Protein AF-A0A975MQU0-F1 (afdb_monomer_lite)

Sequence (123 aa):
MDSRSYVGIDKTDTQEWIVVIWEQGVCRFSSTFPDTASAPAAILDFICRRCDKPKVCVNPGYPGSFNLIAHLSCIPGAEVILLSKAGLSLHLNWLPKSVNLAAANAAQSQRAVLLAGCAERMI

Secondary structure (DSSP, 8-state):
-----EEEEEE-TTSEEEEEEEETTEEEEEEEEESSTTHHHHHHHHHHTT-SS-EEEE---STTHHHHHHHHTTSTT-EEEE--HHHHHHHHHHS-TTS-GGGGGGSS-HHHHHHHHHHHH--

Organism: NCBI:txid1173101

Structure (mmCIF, N/CA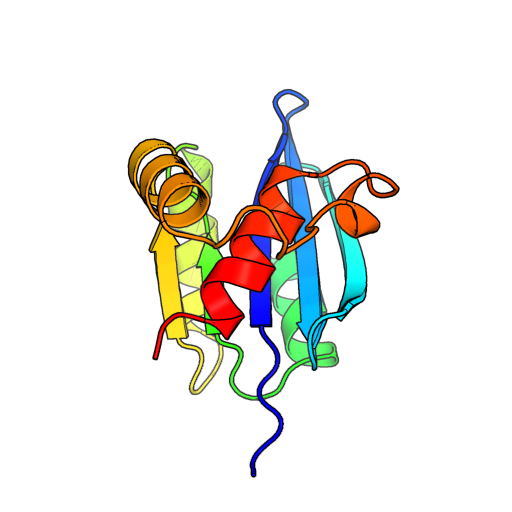/C/O backbone):
data_AF-A0A975MQU0-F1
#
_entry.id   AF-A0A975MQU0-F1
#
loop_
_atom_site.group_PDB
_atom_site.id
_atom_site.type_symbol
_atom_site.label_atom_id
_atom_site.label_alt_id
_atom_site.label_comp_id
_atom_site.label_asym_id
_atom_site.label_entity_id
_atom_site.label_seq_id
_atom_site.pdbx_PDB_ins_code
_atom_site.Cartn_x
_atom_site.Cartn_y
_atom_site.Cartn_z
_atom_site.occupancy
_atom_site.B_iso_or_equiv
_atom_site.auth_seq_id
_atom_site.auth_comp_id
_atom_site.auth_asym_id
_atom_site.auth_atom_id
_atom_site.pdbx_PDB_model_num
ATOM 1 N N . MET A 1 1 ? -16.926 -4.657 16.846 1.00 42.41 1 MET A N 1
ATOM 2 C CA . MET A 1 1 ? -16.258 -3.768 15.875 1.00 42.41 1 MET A CA 1
ATOM 3 C C . MET A 1 1 ? -15.097 -4.561 15.330 1.00 42.41 1 MET A C 1
ATOM 5 O O . MET A 1 1 ? -14.144 -4.763 16.070 1.00 42.41 1 MET A O 1
ATOM 9 N N . ASP A 1 2 ? -15.226 -5.095 14.118 1.00 51.66 2 ASP A N 1
ATOM 10 C CA . ASP A 1 2 ? -14.130 -5.825 13.482 1.00 51.66 2 ASP A CA 1
ATOM 11 C C . ASP A 1 2 ? -12.974 -4.850 13.272 1.00 51.66 2 ASP A C 1
ATOM 13 O O . ASP A 1 2 ? -13.107 -3.844 12.571 1.00 51.66 2 ASP A O 1
ATOM 17 N N . SER A 1 3 ? -11.864 -5.089 13.964 1.00 67.56 3 SER A N 1
ATOM 18 C CA . SER A 1 3 ? -10.653 -4.293 13.823 1.00 67.56 3 SER A CA 1
ATOM 19 C C . SER A 1 3 ? -10.062 -4.564 12.444 1.00 67.56 3 SER A C 1
ATOM 21 O O . SER A 1 3 ? -9.365 -5.556 12.245 1.00 67.56 3 SER A O 1
ATOM 23 N N . ARG A 1 4 ? -10.386 -3.709 11.475 1.00 83.81 4 ARG A N 1
ATOM 24 C CA . ARG A 1 4 ? -9.820 -3.778 10.130 1.00 83.81 4 ARG A CA 1
ATOM 25 C C . ARG A 1 4 ? -8.412 -3.186 10.123 1.00 83.81 4 ARG A C 1
ATOM 27 O O . ARG A 1 4 ? -8.192 -2.132 10.717 1.00 83.81 4 ARG A O 1
ATOM 34 N N . SER A 1 5 ? -7.485 -3.833 9.421 1.00 91.12 5 SER A N 1
ATOM 35 C CA . SER A 1 5 ? -6.155 -3.278 9.162 1.00 91.12 5 SER A CA 1
ATOM 36 C C . SER A 1 5 ? -6.179 -2.387 7.918 1.00 91.12 5 SER A C 1
ATOM 38 O O . SER A 1 5 ? -6.776 -2.732 6.889 1.00 91.12 5 SER A O 1
ATOM 40 N N . TYR A 1 6 ? -5.500 -1.246 8.000 1.00 93.94 6 TYR A N 1
ATOM 41 C CA . TYR A 1 6 ? -5.398 -0.272 6.918 1.00 93.94 6 TYR A CA 1
ATOM 42 C C . TYR A 1 6 ? -3.977 -0.266 6.380 1.00 93.94 6 TYR A C 1
ATOM 44 O O . TYR A 1 6 ? -3.016 -0.235 7.144 1.00 93.94 6 TYR A O 1
ATOM 52 N N . VAL A 1 7 ? -3.823 -0.314 5.063 1.00 95.31 7 VAL A N 1
ATOM 53 C CA . VAL A 1 7 ? -2.510 -0.435 4.432 1.00 95.31 7 VAL A CA 1
ATOM 54 C C . VAL A 1 7 ? -2.281 0.753 3.519 1.00 95.31 7 VAL A C 1
ATOM 56 O O . VAL A 1 7 ? -3.123 1.071 2.686 1.00 95.31 7 VAL A O 1
ATOM 59 N N . GLY A 1 8 ? -1.138 1.406 3.662 1.00 94.44 8 GLY A N 1
ATOM 60 C CA . GLY A 1 8 ? -0.675 2.435 2.742 1.00 94.44 8 GLY A CA 1
ATOM 61 C C . GLY A 1 8 ? 0.524 1.936 1.962 1.00 94.44 8 GLY A C 1
ATOM 62 O O . GLY A 1 8 ? 1.477 1.437 2.562 1.00 94.44 8 GLY A O 1
ATOM 63 N N . ILE A 1 9 ? 0.481 2.068 0.637 1.00 94.25 9 ILE A N 1
ATOM 64 C CA . ILE A 1 9 ? 1.586 1.666 -0.233 1.00 94.25 9 ILE A CA 1
ATOM 65 C C . ILE A 1 9 ? 1.974 2.824 -1.143 1.00 94.25 9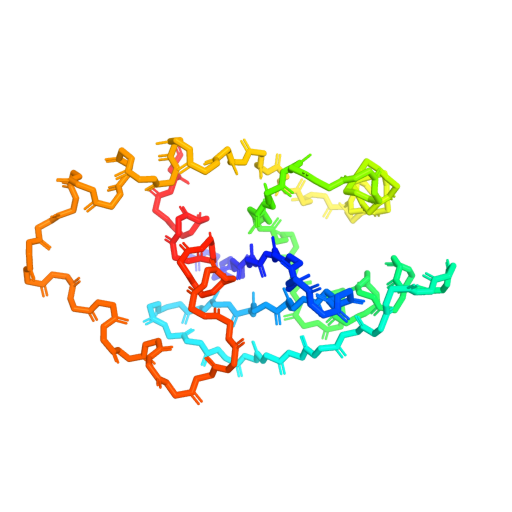 ILE A C 1
ATOM 67 O O . ILE A 1 9 ? 1.167 3.301 -1.942 1.00 94.25 9 ILE A O 1
ATOM 71 N N . ASP A 1 10 ? 3.229 3.248 -1.052 1.00 91.69 10 ASP A N 1
ATOM 72 C CA . ASP A 1 10 ? 3.820 4.208 -1.984 1.00 91.69 10 ASP A CA 1
ATOM 73 C C . ASP A 1 10 ? 5.148 3.679 -2.512 1.00 91.69 10 ASP A C 1
ATOM 75 O O . ASP A 1 10 ? 5.724 2.740 -1.960 1.00 91.69 10 ASP A O 1
ATOM 79 N N . LYS A 1 11 ? 5.640 4.294 -3.582 1.00 88.62 11 LYS A N 1
ATOM 80 C CA . LYS A 1 11 ? 6.968 4.020 -4.116 1.00 88.62 11 LYS A CA 1
ATOM 81 C C . LYS A 1 11 ? 7.851 5.247 -3.937 1.00 88.62 11 LYS A C 1
ATOM 83 O O . LYS A 1 11 ? 7.413 6.368 -4.199 1.00 88.62 11 LYS A O 1
ATOM 88 N N . THR A 1 12 ? 9.082 5.050 -3.488 1.00 81.12 12 THR A N 1
ATOM 89 C CA . THR A 1 12 ? 10.076 6.120 -3.407 1.00 81.12 12 THR A CA 1
ATOM 90 C C . THR A 1 12 ? 10.615 6.473 -4.784 1.00 81.12 12 THR A C 1
ATOM 92 O O . THR A 1 12 ? 10.558 5.689 -5.736 1.00 81.12 12 THR A O 1
ATOM 95 N N . ASP A 1 13 ? 11.235 7.647 -4.868 1.00 75.62 13 ASP A N 1
ATOM 96 C CA . ASP A 1 13 ? 12.000 8.046 -6.048 1.00 75.62 13 ASP A CA 1
ATOM 97 C C . ASP A 1 13 ? 13.281 7.192 -6.217 1.00 75.62 13 ASP A C 1
ATOM 99 O O . ASP A 1 13 ? 13.835 7.123 -7.311 1.00 75.62 13 ASP A O 1
ATOM 103 N N . THR A 1 14 ? 13.706 6.470 -5.167 1.00 68.56 14 THR A N 1
ATOM 104 C CA . THR A 1 14 ? 14.817 5.495 -5.170 1.00 68.56 14 THR A CA 1
ATOM 105 C C . THR A 1 14 ? 14.422 4.092 -5.648 1.00 68.56 14 THR A C 1
ATOM 107 O O . THR A 1 14 ? 15.217 3.167 -5.524 1.00 68.56 14 THR A O 1
ATOM 110 N N . GLN A 1 15 ? 13.227 3.924 -6.231 1.00 78.38 15 GLN A N 1
ATOM 111 C CA . GLN A 1 15 ? 12.700 2.639 -6.720 1.00 78.38 15 GLN A CA 1
ATOM 112 C C . GLN A 1 15 ? 12.486 1.580 -5.623 1.00 78.38 15 GLN A C 1
ATOM 114 O O . GLN A 1 15 ? 12.676 0.389 -5.851 1.00 78.38 15 GLN A O 1
ATOM 119 N N . GLU A 1 16 ? 12.034 1.984 -4.441 1.00 90.44 16 GLU A N 1
ATOM 120 C CA . GLU A 1 16 ? 11.620 1.053 -3.388 1.00 90.44 16 GLU A CA 1
ATOM 121 C C . GLU A 1 16 ? 10.130 1.219 -3.107 1.00 90.44 16 GLU A C 1
ATOM 123 O O . GLU A 1 16 ? 9.609 2.330 -3.005 1.00 90.44 16 GLU A O 1
ATOM 128 N N . TRP A 1 17 ? 9.421 0.107 -2.979 1.00 92.69 17 TRP A N 1
ATOM 129 C CA . TRP A 1 17 ? 8.066 0.086 -2.454 1.00 92.69 17 TRP A CA 1
ATOM 130 C C . TRP A 1 17 ? 8.116 0.198 -0.943 1.00 92.69 17 TRP A C 1
ATOM 132 O O . TRP A 1 17 ? 8.890 -0.501 -0.295 1.00 92.69 17 TRP A O 1
ATOM 142 N N . ILE A 1 18 ? 7.260 1.033 -0.372 1.00 93.00 18 ILE A N 1
ATOM 143 C CA . ILE A 1 18 ? 7.121 1.149 1.072 1.00 93.00 18 ILE A CA 1
ATOM 144 C C . ILE A 1 18 ? 5.692 0.831 1.456 1.00 93.00 18 ILE A C 1
ATOM 146 O O . ILE A 1 18 ? 4.748 1.430 0.939 1.00 93.00 18 ILE A O 1
ATOM 150 N N . VAL A 1 19 ? 5.557 -0.120 2.373 1.00 94.56 19 VAL A N 1
ATOM 151 C CA . VAL A 1 19 ? 4.281 -0.638 2.853 1.00 94.56 19 VAL A CA 1
ATOM 152 C C . VAL A 1 19 ? 4.163 -0.313 4.330 1.00 94.56 19 VAL A C 1
ATOM 154 O O . VAL A 1 19 ? 5.026 -0.692 5.123 1.00 94.56 19 VAL A O 1
ATOM 157 N N . VAL A 1 20 ? 3.084 0.371 4.694 1.00 93.75 20 VAL A N 1
ATOM 158 C CA . VAL A 1 20 ? 2.745 0.721 6.074 1.00 93.75 20 VAL A CA 1
ATOM 159 C C . VAL A 1 20 ? 1.440 0.037 6.444 1.00 93.75 20 VAL A C 1
ATOM 161 O O . VAL A 1 20 ? 0.453 0.178 5.727 1.00 93.75 20 VAL A O 1
ATOM 164 N N . ILE A 1 21 ? 1.431 -0.671 7.571 1.00 93.38 21 ILE A N 1
ATOM 165 C CA . ILE A 1 21 ? 0.223 -1.221 8.189 1.00 93.38 21 ILE A CA 1
ATOM 166 C C . ILE A 1 21 ? -0.148 -0.331 9.367 1.00 93.38 21 ILE A C 1
ATOM 168 O O . ILE A 1 21 ? 0.658 -0.077 10.267 1.00 93.38 21 ILE A O 1
ATOM 172 N N . TRP A 1 22 ? -1.385 0.133 9.340 1.00 90.50 22 TRP A N 1
ATOM 173 C CA . TRP A 1 22 ? -1.959 1.104 10.245 1.00 90.50 22 TRP A CA 1
ATOM 174 C C . TRP A 1 22 ? -3.191 0.521 10.917 1.00 90.50 22 TRP A C 1
ATOM 176 O O . TRP A 1 22 ? -4.071 -0.035 10.258 1.00 90.50 22 TRP A O 1
ATOM 186 N N . GLU A 1 23 ? -3.249 0.649 12.237 1.00 87.62 23 GLU A N 1
ATOM 187 C CA . GLU A 1 23 ? -4.353 0.136 13.040 1.00 87.62 23 GLU A CA 1
ATOM 188 C C . GLU A 1 23 ? -4.604 1.080 14.207 1.00 87.62 23 GLU A C 1
ATOM 190 O O . GLU A 1 23 ? -3.679 1.396 14.957 1.00 87.62 23 GLU A O 1
ATOM 195 N N . GLN A 1 24 ? -5.862 1.485 14.393 1.00 83.75 24 GLN A N 1
ATOM 196 C CA . GLN A 1 24 ? -6.297 2.303 15.530 1.00 83.75 24 GLN A CA 1
ATOM 197 C C . GLN A 1 24 ? -5.510 3.620 15.648 1.00 83.75 24 GLN A C 1
ATOM 199 O O . GLN A 1 24 ? -5.049 3.987 16.730 1.00 83.75 24 GLN A O 1
ATOM 204 N N . GLY A 1 25 ? -5.327 4.326 14.531 1.00 81.19 25 GLY A N 1
ATOM 205 C CA . GLY A 1 25 ? -4.639 5.617 14.532 1.00 81.19 25 GLY A CA 1
ATOM 206 C C . GLY A 1 25 ? -3.120 5.561 14.733 1.00 81.19 25 GLY A C 1
ATOM 207 O O . GLY A 1 25 ? -2.517 6.615 14.945 1.00 81.19 25 GLY A O 1
ATOM 208 N N . VAL A 1 26 ? -2.486 4.382 14.669 1.00 84.00 26 VAL A N 1
ATOM 209 C CA . VAL A 1 26 ? -1.025 4.245 14.783 1.00 84.00 26 VAL A CA 1
ATOM 210 C C . VAL A 1 26 ? -0.427 3.314 13.727 1.00 84.00 26 VAL A C 1
ATOM 212 O O . VAL A 1 26 ? -1.026 2.320 13.316 1.00 84.00 26 VAL A O 1
ATOM 215 N N . CYS A 1 27 ? 0.809 3.615 13.322 1.00 87.62 27 CYS A N 1
ATOM 216 C CA . CYS A 1 27 ? 1.624 2.728 12.496 1.00 87.62 27 CYS A CA 1
ATOM 217 C C . CYS A 1 27 ? 2.043 1.506 13.326 1.00 87.62 27 CYS A C 1
ATOM 219 O O . CYS A 1 27 ? 2.746 1.652 14.329 1.00 87.62 27 CYS A O 1
ATOM 221 N N . ARG A 1 28 ? 1.612 0.308 12.918 1.00 89.56 28 ARG A N 1
ATOM 222 C CA . ARG A 1 28 ? 1.968 -0.962 13.573 1.00 89.56 28 ARG A CA 1
ATOM 223 C C . ARG A 1 28 ? 3.190 -1.606 12.944 1.00 89.56 28 ARG A C 1
ATOM 225 O O . ARG A 1 28 ? 4.063 -2.088 13.659 1.00 89.56 28 ARG A O 1
ATOM 232 N N . PHE A 1 29 ? 3.258 -1.598 11.616 1.00 90.62 29 PHE A N 1
ATOM 233 C CA . PHE A 1 29 ? 4.373 -2.167 10.868 1.00 90.62 29 PHE A CA 1
ATOM 234 C C . PHE A 1 29 ? 4.725 -1.289 9.673 1.00 90.62 29 PHE A C 1
ATOM 236 O O . PHE A 1 29 ? 3.853 -0.688 9.051 1.00 90.62 29 PHE A O 1
ATOM 243 N N . SER A 1 30 ? 6.007 -1.273 9.319 1.00 91.44 30 SER A N 1
ATOM 244 C CA . SER A 1 30 ? 6.510 -0.642 8.103 1.00 91.44 30 SER A CA 1
ATOM 245 C C . SER A 1 30 ? 7.624 -1.501 7.522 1.00 91.44 30 SER A C 1
ATOM 247 O O . SER A 1 30 ? 8.458 -2.013 8.269 1.00 91.44 30 SER A O 1
ATOM 249 N N . SER A 1 31 ? 7.645 -1.664 6.203 1.00 93.12 31 SER A N 1
ATOM 250 C CA . SER A 1 31 ? 8.716 -2.378 5.508 1.00 93.12 31 SER A CA 1
ATOM 251 C C . SER A 1 31 ? 8.953 -1.796 4.119 1.00 93.12 31 SER A C 1
ATOM 253 O O . SER A 1 31 ? 8.040 -1.225 3.515 1.00 93.12 31 SER A O 1
ATOM 255 N N . THR A 1 32 ? 10.187 -1.924 3.638 1.00 93.44 32 THR A N 1
ATOM 256 C CA . THR A 1 32 ? 10.602 -1.518 2.298 1.00 93.44 32 THR A CA 1
ATOM 257 C C . THR A 1 32 ? 10.899 -2.752 1.452 1.00 93.44 32 THR A C 1
ATOM 259 O O . THR A 1 32 ? 11.411 -3.757 1.946 1.00 93.44 32 THR A O 1
ATOM 262 N N . PHE A 1 33 ? 10.557 -2.687 0.168 1.00 93.19 33 PHE A N 1
ATOM 263 C CA . PHE A 1 33 ? 10.779 -3.756 -0.797 1.00 93.19 33 PHE A CA 1
ATOM 264 C C . PHE A 1 33 ? 11.432 -3.155 -2.044 1.00 93.19 33 PHE A C 1
ATOM 266 O O . PHE A 1 33 ? 10.865 -2.227 -2.625 1.00 93.19 33 PHE A O 1
ATOM 273 N N . PRO A 1 34 ? 12.594 -3.656 -2.489 1.00 92.31 34 PRO A N 1
ATOM 274 C CA . PRO A 1 34 ? 13.220 -3.166 -3.714 1.00 92.31 34 PRO A CA 1
ATOM 275 C C . PRO A 1 34 ? 12.308 -3.435 -4.919 1.00 92.31 34 PRO A C 1
ATOM 277 O O . PRO A 1 34 ? 11.615 -4.452 -4.943 1.00 92.31 34 PRO A O 1
ATOM 280 N N . ASP A 1 35 ? 12.293 -2.553 -5.921 1.00 90.69 35 ASP A N 1
ATOM 281 C CA . ASP A 1 35 ? 11.480 -2.716 -7.137 1.00 90.69 35 ASP A CA 1
ATOM 282 C C . ASP A 1 35 ? 12.041 -3.797 -8.069 1.00 90.69 35 ASP A C 1
ATOM 284 O O . ASP A 1 35 ? 12.668 -3.534 -9.093 1.00 90.69 35 ASP A O 1
ATOM 288 N N . THR A 1 36 ? 11.813 -5.050 -7.693 1.00 91.31 36 THR A N 1
ATOM 289 C CA . THR A 1 36 ? 12.174 -6.234 -8.471 1.00 91.31 36 THR A CA 1
ATOM 290 C C . THR A 1 36 ? 10.922 -6.977 -8.929 1.00 91.31 36 THR A C 1
ATOM 292 O O . THR A 1 36 ? 9.816 -6.755 -8.432 1.00 91.31 36 THR A O 1
ATOM 295 N N . ALA A 1 37 ? 11.086 -7.929 -9.851 1.00 88.69 37 ALA A N 1
ATOM 296 C CA . ALA A 1 37 ? 9.982 -8.769 -10.320 1.00 88.69 37 ALA A CA 1
ATOM 297 C C . ALA A 1 37 ? 9.289 -9.558 -9.187 1.00 88.69 37 ALA A C 1
ATOM 299 O O . ALA A 1 37 ? 8.111 -9.885 -9.301 1.00 88.69 37 ALA A O 1
ATOM 300 N N . SER A 1 38 ? 9.994 -9.839 -8.084 1.00 92.25 38 SER A N 1
ATOM 301 C CA . SER A 1 38 ? 9.453 -10.547 -6.918 1.00 92.25 38 SER A CA 1
ATOM 302 C C . SER A 1 38 ? 8.785 -9.632 -5.887 1.00 92.25 38 SER A C 1
ATOM 304 O O . SER A 1 38 ? 8.167 -10.134 -4.947 1.00 92.25 38 SER A O 1
ATOM 306 N N . ALA A 1 39 ? 8.904 -8.306 -6.025 1.00 93.38 39 ALA A N 1
ATOM 307 C CA . ALA A 1 39 ? 8.395 -7.357 -5.038 1.00 93.38 39 ALA A CA 1
ATOM 308 C C . ALA A 1 39 ? 6.879 -7.480 -4.795 1.00 93.38 39 ALA A C 1
ATOM 310 O O . ALA A 1 39 ? 6.490 -7.536 -3.628 1.00 93.38 39 ALA A O 1
ATOM 311 N N . PRO A 1 40 ? 6.013 -7.615 -5.824 1.00 94.25 40 PRO A N 1
ATOM 312 C CA . PRO A 1 40 ? 4.573 -7.754 -5.602 1.00 94.25 40 PRO A CA 1
ATOM 313 C C . PRO A 1 40 ? 4.203 -8.958 -4.730 1.00 94.25 40 PRO A C 1
ATOM 315 O O . PRO A 1 40 ? 3.380 -8.832 -3.827 1.00 94.25 40 PRO A O 1
ATOM 318 N N . ALA A 1 41 ? 4.848 -10.108 -4.950 1.00 94.56 41 ALA A N 1
ATOM 319 C CA . ALA A 1 41 ? 4.610 -11.315 -4.163 1.00 94.56 41 ALA A CA 1
ATOM 320 C C . ALA A 1 41 ? 5.094 -11.164 -2.709 1.00 94.56 41 ALA A C 1
ATOM 322 O O . ALA A 1 41 ? 4.400 -11.582 -1.784 1.00 94.56 41 ALA A O 1
ATOM 323 N N . ALA A 1 42 ? 6.249 -10.526 -2.493 1.00 96.12 42 ALA A N 1
ATOM 324 C CA . ALA A 1 42 ? 6.771 -10.266 -1.151 1.00 96.12 42 ALA A CA 1
ATOM 325 C C . ALA A 1 42 ? 5.893 -9.275 -0.364 1.00 96.12 42 ALA A C 1
ATOM 327 O O . ALA A 1 42 ? 5.639 -9.479 0.823 1.00 96.12 42 ALA A O 1
ATOM 328 N N . ILE A 1 43 ? 5.387 -8.232 -1.030 1.00 96.25 43 ILE A N 1
ATOM 329 C CA . ILE A 1 43 ? 4.442 -7.271 -0.444 1.00 96.25 43 ILE A CA 1
ATOM 330 C C . ILE A 1 43 ? 3.134 -7.973 -0.066 1.00 96.25 43 ILE A C 1
ATOM 332 O O . ILE A 1 43 ? 2.628 -7.778 1.040 1.00 96.25 43 ILE A O 1
ATOM 336 N N . LEU A 1 44 ? 2.605 -8.811 -0.961 1.00 95.50 44 LEU A N 1
ATOM 337 C CA . LEU A 1 44 ? 1.395 -9.592 -0.721 1.00 95.50 44 LEU A CA 1
ATOM 338 C C . LEU A 1 44 ? 1.545 -10.491 0.516 1.00 95.50 44 LEU A C 1
ATOM 340 O O . LEU A 1 44 ? 0.709 -10.441 1.415 1.00 95.50 44 LEU A O 1
ATOM 344 N N . ASP A 1 45 ? 2.632 -11.261 0.598 1.00 95.75 45 ASP A N 1
ATOM 345 C CA . ASP A 1 45 ? 2.934 -12.123 1.747 1.00 95.75 45 ASP A CA 1
ATOM 346 C C . ASP A 1 45 ? 3.097 -11.316 3.049 1.00 95.75 45 ASP A C 1
ATOM 348 O O . ASP A 1 45 ? 2.564 -11.694 4.095 1.00 95.75 45 ASP A O 1
ATOM 352 N N . PHE A 1 46 ? 3.756 -10.155 2.990 1.00 95.81 46 PHE A N 1
ATOM 353 C CA . PHE A 1 46 ? 3.892 -9.263 4.142 1.00 95.81 46 PHE A CA 1
ATOM 354 C C . PHE A 1 46 ? 2.539 -8.796 4.699 1.00 95.81 46 PHE A C 1
ATOM 356 O O . PHE A 1 46 ? 2.372 -8.799 5.925 1.00 95.81 46 PHE A O 1
ATOM 363 N N . ILE A 1 47 ? 1.601 -8.428 3.816 1.00 95.56 47 ILE A N 1
ATOM 364 C CA . ILE A 1 47 ? 0.243 -7.986 4.170 1.00 95.56 47 ILE A CA 1
ATOM 365 C C . ILE A 1 47 ? -0.583 -9.166 4.695 1.00 95.56 47 ILE A C 1
ATOM 367 O O . ILE A 1 47 ? -1.124 -9.083 5.795 1.00 95.56 47 ILE A O 1
ATOM 371 N N . CYS A 1 48 ? -0.638 -10.285 3.967 1.00 94.31 48 CYS A N 1
ATOM 372 C CA . CYS A 1 48 ? -1.460 -11.447 4.332 1.00 94.31 48 CYS A CA 1
ATOM 373 C C . CYS A 1 48 ? -1.066 -12.076 5.675 1.00 94.31 48 CYS A C 1
ATOM 375 O O . CYS A 1 48 ? -1.912 -12.630 6.368 1.00 94.31 48 CYS A O 1
ATOM 377 N N . ARG A 1 49 ? 0.207 -11.981 6.082 1.00 94.75 49 ARG A N 1
ATOM 378 C CA . ARG A 1 49 ? 0.655 -12.469 7.400 1.00 94.75 49 ARG A CA 1
ATOM 379 C C . ARG A 1 49 ? 0.197 -11.604 8.575 1.00 94.75 49 ARG A C 1
ATOM 381 O O . ARG A 1 49 ? 0.357 -12.024 9.718 1.00 94.75 49 ARG A O 1
ATOM 388 N N . ARG A 1 50 ? -0.268 -10.381 8.320 1.00 93.12 50 ARG A N 1
ATOM 389 C CA . ARG A 1 50 ? -0.514 -9.362 9.355 1.00 93.12 50 ARG A CA 1
ATOM 390 C C . ARG A 1 50 ? -1.922 -8.793 9.334 1.00 93.12 50 ARG A C 1
ATOM 392 O O . ARG A 1 50 ? -2.324 -8.193 10.320 1.00 93.12 50 ARG A O 1
ATOM 399 N N . CYS A 1 51 ? -2.643 -8.955 8.235 1.00 91.62 51 CYS A N 1
ATOM 400 C CA . CYS A 1 51 ? -3.944 -8.348 8.034 1.00 91.62 51 CYS A CA 1
ATOM 401 C C . CYS A 1 51 ? -4.961 -9.401 7.601 1.00 91.62 51 CYS A C 1
ATOM 403 O O . CYS A 1 51 ? -4.666 -10.226 6.737 1.00 91.62 51 CYS A O 1
ATOM 405 N N . ASP A 1 52 ? -6.179 -9.292 8.126 1.00 88.88 52 ASP A N 1
ATOM 406 C CA . ASP A 1 52 ? -7.361 -9.945 7.567 1.00 88.88 52 ASP A CA 1
ATOM 407 C C . ASP A 1 52 ? -8.227 -8.887 6.862 1.00 88.88 52 ASP A C 1
ATOM 409 O O . ASP A 1 52 ? -8.482 -7.814 7.418 1.00 88.88 52 ASP A O 1
ATOM 413 N N . LYS A 1 53 ? -8.634 -9.160 5.615 1.00 90.75 53 LYS A N 1
ATOM 414 C CA . LYS A 1 53 ? -9.465 -8.273 4.765 1.00 90.75 53 LYS A CA 1
ATOM 415 C C . LYS A 1 53 ? -9.020 -6.791 4.762 1.00 90.75 53 LYS A C 1
ATOM 417 O O . LYS A 1 53 ? -9.816 -5.891 5.073 1.00 90.75 53 LYS A O 1
ATOM 422 N N . PRO A 1 54 ? -7.751 -6.497 4.419 1.00 94.38 54 PRO A N 1
ATOM 423 C CA . PRO A 1 54 ? -7.202 -5.151 4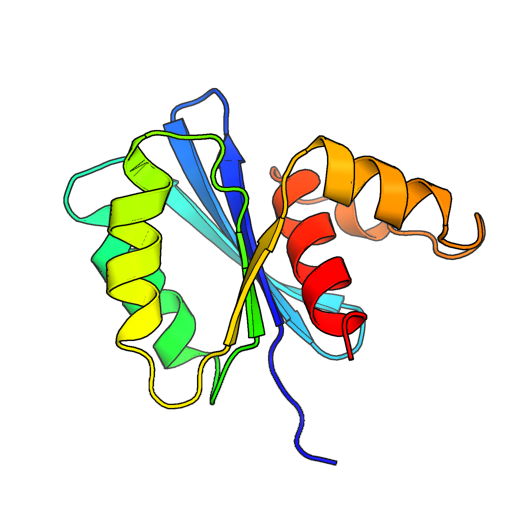.529 1.00 94.38 54 PRO A CA 1
ATOM 424 C C . PRO A 1 54 ? -7.908 -4.157 3.603 1.00 94.38 54 PRO A C 1
ATOM 426 O O . PRO A 1 54 ? -8.310 -4.494 2.488 1.00 94.38 54 PRO A O 1
ATOM 429 N N . LYS A 1 55 ? -7.997 -2.899 4.038 1.00 95.12 55 LYS A N 1
ATOM 430 C CA . LYS A 1 55 ? -8.274 -1.772 3.138 1.00 95.12 55 LYS A CA 1
ATOM 431 C C . LYS A 1 55 ? -6.942 -1.136 2.753 1.00 95.12 55 LYS A C 1
ATOM 433 O O . LYS A 1 55 ? -6.247 -0.579 3.599 1.00 95.12 55 LYS A O 1
ATOM 438 N N . VAL A 1 56 ? -6.571 -1.264 1.489 1.00 95.69 56 VAL A N 1
ATOM 439 C CA . VAL A 1 56 ? -5.277 -0.866 0.938 1.00 95.69 56 VAL A CA 1
ATOM 440 C C . VAL A 1 56 ? -5.448 0.406 0.123 1.00 95.69 56 VAL A C 1
ATOM 442 O O . VAL A 1 56 ? -6.232 0.436 -0.816 1.00 95.69 56 VAL A O 1
ATOM 445 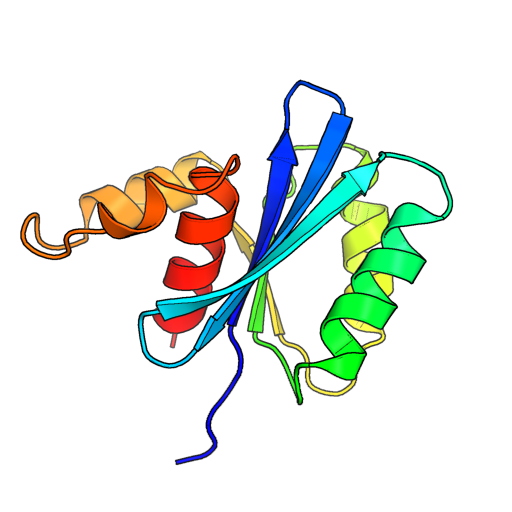N N . CYS A 1 57 ? -4.694 1.451 0.439 1.00 94.38 57 CYS A N 1
ATOM 446 C CA . CYS A 1 57 ? -4.616 2.670 -0.350 1.00 94.38 57 CYS A CA 1
ATOM 447 C C . CYS A 1 57 ? -3.244 2.752 -1.022 1.00 94.38 57 CYS A C 1
ATOM 449 O O . CYS A 1 57 ? -2.204 2.711 -0.358 1.00 94.38 57 CYS A O 1
ATOM 451 N N . VAL A 1 58 ? -3.245 2.844 -2.349 1.00 93.38 58 VAL A N 1
ATOM 452 C CA . VAL A 1 58 ? -2.034 2.848 -3.174 1.00 93.38 58 VAL A CA 1
ATOM 453 C C . VAL A 1 58 ? -2.048 4.024 -4.136 1.00 93.38 58 VAL A C 1
ATOM 455 O O . VAL A 1 58 ? -3.085 4.392 -4.692 1.00 93.38 58 VAL A O 1
ATOM 458 N N . ASN A 1 59 ? -0.874 4.604 -4.362 1.00 87.25 59 ASN A N 1
ATOM 459 C CA . ASN A 1 59 ? -0.682 5.607 -5.397 1.00 87.25 59 ASN A CA 1
ATOM 460 C C . ASN A 1 59 ? -0.391 4.929 -6.755 1.00 87.25 59 ASN A C 1
ATOM 462 O O . ASN A 1 59 ? 0.659 4.294 -6.915 1.00 87.25 59 ASN A O 1
ATOM 466 N N . PRO A 1 60 ? -1.269 5.064 -7.769 1.00 87.31 60 PRO A N 1
ATOM 467 C CA . PRO A 1 60 ? -1.080 4.427 -9.073 1.00 87.31 60 PRO A CA 1
ATOM 468 C C . PRO A 1 60 ? -0.075 5.165 -9.979 1.00 87.31 60 PRO A C 1
ATOM 470 O O . PRO A 1 60 ? 0.027 4.855 -11.160 1.00 87.31 60 PRO A O 1
ATOM 473 N N . GLY A 1 61 ? 0.661 6.155 -9.465 1.00 83.44 61 GLY A N 1
ATOM 474 C CA . GLY A 1 61 ? 1.538 7.024 -10.258 1.00 83.44 61 GLY A CA 1
ATOM 475 C C . GLY A 1 61 ? 2.808 6.380 -10.830 1.00 83.44 61 GLY A C 1
ATOM 476 O O . GLY A 1 61 ? 3.583 7.088 -11.467 1.00 83.44 61 GLY A O 1
ATOM 477 N N . TYR A 1 62 ? 3.043 5.084 -10.610 1.00 84.19 62 TYR A N 1
ATOM 478 C CA . TYR A 1 62 ? 4.242 4.378 -11.065 1.00 84.19 62 TYR A CA 1
ATOM 479 C C . TYR A 1 62 ? 3.864 3.224 -12.008 1.00 84.19 62 TYR A C 1
ATOM 481 O O . TYR A 1 62 ? 2.891 2.523 -11.732 1.00 84.19 62 TYR A O 1
ATOM 489 N N . PRO A 1 63 ? 4.637 2.947 -13.080 1.00 82.12 63 PRO A N 1
ATOM 490 C CA . PRO A 1 63 ? 4.318 1.866 -14.021 1.00 82.12 63 PRO A CA 1
ATOM 491 C C . PRO A 1 63 ? 4.111 0.496 -13.352 1.00 82.12 63 PRO A C 1
ATOM 493 O O . PRO A 1 63 ? 3.204 -0.248 -13.716 1.00 82.12 63 PRO A O 1
ATOM 496 N N . GLY A 1 64 ? 4.903 0.186 -12.319 1.00 84.81 64 GLY A N 1
ATOM 497 C CA . GLY A 1 64 ? 4.789 -1.062 -11.555 1.00 84.81 64 GLY A CA 1
ATOM 498 C C . GLY A 1 64 ? 3.546 -1.165 -10.659 1.00 84.81 64 GLY A C 1
ATOM 499 O O . GLY A 1 64 ? 3.233 -2.262 -10.196 1.00 84.81 64 GLY A O 1
ATOM 500 N N . SER A 1 65 ? 2.809 -0.070 -10.432 1.00 88.44 65 SER A N 1
ATOM 501 C CA . SER A 1 65 ? 1.647 -0.059 -9.533 1.00 88.44 65 SER A CA 1
ATOM 502 C C . SER A 1 65 ? 0.536 -0.989 -10.014 1.00 88.44 65 SER A C 1
ATOM 504 O O . SER A 1 65 ? -0.081 -1.655 -9.193 1.00 88.44 65 SER A O 1
ATOM 506 N N . PHE A 1 66 ? 0.303 -1.105 -11.325 1.00 87.69 66 PHE A N 1
ATOM 507 C CA . PHE A 1 66 ? -0.743 -1.992 -11.854 1.00 87.69 66 PHE A CA 1
ATOM 508 C C . PHE A 1 66 ? -0.444 -3.474 -11.623 1.00 87.69 66 PHE A C 1
ATOM 510 O O . PHE A 1 66 ? -1.350 -4.231 -11.280 1.00 87.69 66 PHE A O 1
ATOM 517 N N . ASN A 1 67 ? 0.824 -3.879 -11.738 1.00 90.69 67 ASN A N 1
ATOM 518 C CA . ASN A 1 67 ? 1.227 -5.246 -11.417 1.00 90.69 67 ASN A CA 1
ATOM 519 C C . ASN A 1 67 ? 1.003 -5.542 -9.925 1.00 90.69 67 ASN A C 1
ATOM 521 O O . ASN A 1 67 ? 0.455 -6.583 -9.564 1.00 90.69 67 ASN A O 1
ATOM 525 N N . LEU A 1 68 ? 1.351 -4.594 -9.051 1.00 93.06 68 LEU A N 1
ATOM 526 C CA . LEU A 1 68 ? 1.079 -4.718 -7.622 1.00 93.06 68 LEU A CA 1
ATOM 527 C C . LEU A 1 68 ? -0.429 -4.799 -7.324 1.00 93.06 68 LEU A C 1
ATOM 529 O O . LEU A 1 68 ? -0.849 -5.659 -6.557 1.00 93.06 68 LEU A O 1
ATOM 533 N N . ILE A 1 69 ? -1.250 -3.954 -7.953 1.00 92.50 69 ILE A N 1
ATOM 534 C CA . ILE A 1 69 ? -2.713 -3.959 -7.787 1.00 92.50 69 ILE A CA 1
ATOM 535 C C . ILE A 1 69 ? -3.310 -5.319 -8.170 1.00 92.50 69 ILE A C 1
ATOM 537 O O . ILE A 1 69 ? -4.155 -5.834 -7.438 1.00 92.50 69 ILE A O 1
ATOM 541 N N . ALA A 1 70 ? -2.838 -5.935 -9.259 1.00 91.69 70 ALA A N 1
ATOM 542 C CA . ALA A 1 70 ? -3.273 -7.275 -9.650 1.00 91.69 70 ALA A CA 1
ATOM 543 C C . ALA A 1 70 ? -3.003 -8.309 -8.542 1.00 91.69 70 ALA A C 1
ATOM 545 O O . ALA A 1 70 ? -3.880 -9.104 -8.221 1.00 91.69 70 ALA A O 1
ATOM 546 N N . HIS A 1 71 ? -1.844 -8.246 -7.885 1.00 94.19 71 HIS A N 1
ATOM 547 C CA . HIS A 1 71 ? -1.523 -9.139 -6.766 1.00 94.19 71 HIS A CA 1
ATOM 548 C C . HIS A 1 71 ? -2.376 -8.856 -5.525 1.00 94.19 71 HIS A C 1
ATOM 550 O O . HIS A 1 71 ? -2.844 -9.787 -4.875 1.00 94.19 71 HIS A O 1
ATOM 556 N N . LEU A 1 72 ? -2.619 -7.582 -5.204 1.00 94.44 72 LEU A N 1
ATOM 557 C CA . LEU A 1 72 ? -3.467 -7.196 -4.070 1.00 94.44 72 LEU A CA 1
ATOM 558 C C . LEU A 1 72 ? -4.916 -7.668 -4.249 1.00 94.44 72 LEU A C 1
ATOM 560 O O . LEU A 1 72 ? -5.565 -8.018 -3.267 1.00 94.44 72 LEU A O 1
ATOM 564 N N . SER A 1 73 ? -5.405 -7.734 -5.492 1.00 89.31 73 SER A N 1
ATOM 565 C CA . SER A 1 73 ? -6.744 -8.253 -5.799 1.00 89.31 73 SER A CA 1
ATOM 566 C C . SER A 1 73 ? -6.920 -9.744 -5.475 1.00 89.31 73 SER A C 1
ATOM 568 O O . SER A 1 73 ? -8.047 -10.212 -5.336 1.00 89.31 73 SER A O 1
ATOM 570 N N . CYS A 1 74 ? -5.817 -10.481 -5.290 1.00 91.69 74 CYS A N 1
ATOM 571 C CA . CYS A 1 74 ? -5.838 -11.879 -4.864 1.00 91.69 74 CYS A CA 1
ATOM 572 C C . CYS A 1 74 ? -6.090 -12.051 -3.357 1.00 91.69 74 CYS A C 1
ATOM 574 O O . CYS A 1 74 ? -6.297 -13.182 -2.921 1.00 91.69 74 CYS A O 1
ATOM 576 N N . ILE A 1 75 ? -6.054 -10.980 -2.552 1.00 92.94 75 ILE A N 1
ATOM 577 C CA . ILE A 1 75 ? -6.353 -11.051 -1.116 1.00 92.94 75 ILE A CA 1
ATOM 578 C C . ILE A 1 75 ? -7.878 -11.127 -0.931 1.00 92.94 75 ILE A C 1
ATOM 580 O O . ILE A 1 75 ? -8.578 -10.161 -1.255 1.00 92.94 75 ILE A O 1
ATOM 584 N N . PRO A 1 76 ? -8.428 -12.222 -0.375 1.00 90.44 76 PRO A N 1
ATOM 585 C CA . PRO A 1 76 ? -9.868 -12.344 -0.182 1.00 90.44 76 PRO A CA 1
ATOM 586 C C . PRO A 1 76 ? -10.424 -11.231 0.715 1.00 90.44 76 PRO A C 1
ATOM 588 O O . PRO A 1 76 ? -9.967 -11.029 1.838 1.00 90.44 76 PRO A O 1
ATOM 591 N N . GLY A 1 77 ? -11.431 -10.508 0.217 1.00 89.75 77 GLY A N 1
ATOM 592 C CA . GLY A 1 77 ? -12.100 -9.429 0.954 1.00 89.75 77 GLY A CA 1
ATOM 593 C C . GLY A 1 77 ? -11.258 -8.166 1.166 1.00 89.75 77 GLY A C 1
ATOM 594 O O . GLY A 1 77 ? -11.661 -7.300 1.946 1.00 89.75 77 GLY A O 1
ATOM 595 N N . ALA A 1 78 ? -10.111 -8.038 0.494 1.00 92.88 78 ALA A N 1
ATOM 596 C CA . ALA A 1 78 ? -9.393 -6.775 0.470 1.00 92.88 78 ALA A CA 1
ATOM 597 C C . ALA A 1 78 ? -10.141 -5.720 -0.354 1.00 92.88 78 ALA A C 1
ATOM 599 O O . ALA A 1 78 ? -10.723 -6.007 -1.399 1.00 92.88 78 ALA A O 1
ATOM 600 N N . GLU A 1 79 ? -10.074 -4.476 0.108 1.00 94.44 79 GLU A N 1
ATOM 601 C CA . GLU A 1 79 ? -10.504 -3.305 -0.654 1.00 94.44 79 GLU A CA 1
ATOM 602 C C . GLU A 1 79 ? -9.266 -2.553 -1.121 1.00 94.44 79 GLU A C 1
ATOM 604 O O . GLU A 1 79 ? -8.411 -2.223 -0.304 1.00 94.44 79 GLU A O 1
ATOM 609 N N . VAL A 1 80 ? -9.164 -2.267 -2.419 1.00 94.06 80 VAL A N 1
ATOM 610 C CA . VAL A 1 80 ? -8.033 -1.524 -2.984 1.00 94.06 80 VAL A CA 1
ATOM 611 C C . VAL A 1 80 ? -8.518 -0.169 -3.485 1.00 94.06 80 VAL A C 1
ATOM 613 O O . VAL A 1 80 ? -9.352 -0.082 -4.383 1.00 94.06 80 VAL A O 1
ATOM 616 N N . ILE A 1 81 ? -7.970 0.892 -2.904 1.00 92.88 81 ILE A N 1
ATOM 617 C CA . ILE A 1 81 ? -8.271 2.287 -3.203 1.00 92.88 81 ILE A CA 1
ATOM 618 C C . ILE A 1 81 ? -7.080 2.882 -3.949 1.00 92.88 81 ILE A C 1
ATOM 620 O O . ILE A 1 81 ? -5.950 2.885 -3.457 1.00 92.88 81 ILE A O 1
ATOM 624 N N . LEU A 1 82 ? -7.341 3.413 -5.140 1.00 92.62 82 LEU A N 1
ATOM 625 C CA . LEU A 1 82 ? -6.341 4.121 -5.931 1.00 92.62 82 LEU A CA 1
ATOM 626 C C . LEU A 1 82 ? -6.426 5.609 -5.610 1.00 92.62 82 LEU A C 1
ATOM 628 O O . LEU A 1 82 ? -7.389 6.274 -5.993 1.00 92.62 82 LEU A O 1
ATOM 632 N N . LEU A 1 83 ? -5.420 6.139 -4.917 1.00 90.31 83 LEU A N 1
ATOM 633 C CA . LEU A 1 83 ? -5.392 7.546 -4.533 1.00 90.31 83 LEU A CA 1
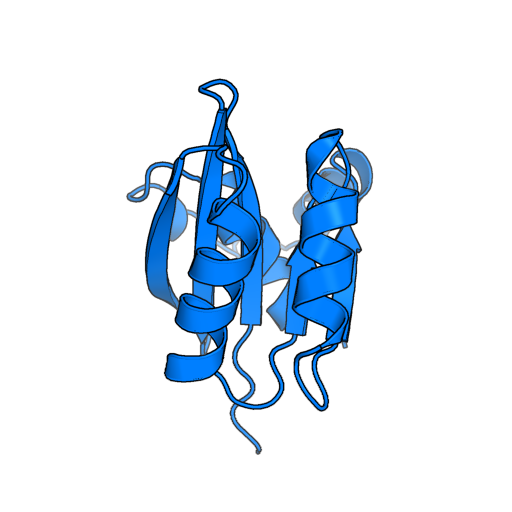ATOM 634 C C . LEU A 1 83 ? -4.278 8.280 -5.271 1.00 90.31 83 LEU A C 1
ATOM 636 O O . LEU A 1 83 ? -3.089 8.045 -5.058 1.00 90.31 83 LEU A O 1
ATOM 640 N N . SER A 1 84 ? -4.669 9.193 -6.159 1.00 86.88 84 SER A N 1
ATOM 641 C CA . SER A 1 84 ? -3.718 10.058 -6.855 1.00 86.88 84 SER A CA 1
ATOM 642 C C . SER A 1 84 ? -3.045 11.031 -5.882 1.00 86.88 84 SER A C 1
ATOM 644 O O . SER A 1 84 ? -3.589 11.356 -4.824 1.00 86.88 84 SER A O 1
ATOM 646 N N . LYS A 1 85 ? -1.886 11.581 -6.271 1.00 81.88 85 LYS A N 1
ATOM 647 C CA . LYS A 1 85 ? -1.217 12.648 -5.501 1.00 81.88 85 LYS A CA 1
ATOM 648 C C . LYS A 1 85 ? -2.153 13.837 -5.238 1.00 81.88 85 LYS A C 1
ATOM 650 O O . LYS A 1 85 ? -2.192 14.335 -4.121 1.00 81.88 85 LYS A O 1
ATOM 655 N N . ALA A 1 86 ? -2.940 14.245 -6.237 1.00 85.56 86 ALA A N 1
ATOM 656 C CA . ALA A 1 86 ? -3.906 15.334 -6.097 1.00 85.56 86 ALA A CA 1
ATOM 657 C C . ALA A 1 86 ? -5.039 14.986 -5.116 1.00 85.56 86 ALA A C 1
ATOM 659 O O . ALA A 1 86 ? -5.387 15.808 -4.271 1.00 85.56 86 ALA A O 1
ATOM 660 N N . GLY A 1 87 ? -5.573 13.762 -5.185 1.00 86.00 87 GLY A N 1
ATOM 661 C CA . GLY A 1 87 ? -6.591 13.283 -4.247 1.00 86.00 87 GLY A CA 1
ATOM 662 C C . GLY A 1 87 ? -6.072 13.231 -2.811 1.00 86.00 87 GLY A C 1
ATOM 663 O O . GLY A 1 87 ? -6.754 13.682 -1.893 1.00 86.00 87 GLY A O 1
ATOM 664 N N . LEU A 1 88 ? -4.831 12.774 -2.624 1.00 83.94 88 LEU A N 1
ATOM 665 C CA . LEU A 1 88 ? -4.162 12.800 -1.327 1.00 83.94 88 LEU A CA 1
ATOM 666 C C . LEU A 1 88 ? -4.004 14.236 -0.809 1.00 83.94 88 LEU A C 1
ATOM 668 O O . LEU A 1 88 ? -4.360 14.509 0.332 1.00 83.94 88 LEU A O 1
ATOM 672 N N . SER A 1 89 ? -3.533 15.174 -1.636 1.00 83.44 89 SER A N 1
ATOM 673 C CA . SER A 1 89 ? -3.417 16.585 -1.243 1.00 83.44 89 SER A CA 1
ATOM 674 C C . SER A 1 89 ? -4.761 17.201 -0.846 1.00 83.44 89 SER A C 1
ATOM 676 O O . SER A 1 89 ? -4.835 17.888 0.171 1.00 83.44 89 SER A O 1
ATOM 678 N N . LEU A 1 90 ? -5.830 16.933 -1.604 1.00 85.12 90 LEU A N 1
ATOM 679 C CA . LEU A 1 90 ? -7.181 17.390 -1.262 1.00 85.12 90 LEU A CA 1
ATOM 680 C C . LEU A 1 90 ? -7.654 16.804 0.072 1.00 85.12 90 LEU A C 1
ATOM 682 O O . LEU A 1 90 ? -8.136 17.554 0.918 1.00 85.12 90 LEU A O 1
ATOM 686 N N . HIS A 1 91 ? -7.454 15.500 0.289 1.00 82.56 91 HIS A N 1
ATOM 687 C CA . HIS A 1 91 ? -7.802 14.850 1.551 1.00 82.56 91 HIS A CA 1
ATOM 688 C C . HIS A 1 91 ? -7.077 15.498 2.735 1.00 82.56 91 HIS A C 1
ATOM 690 O O . HIS A 1 91 ? -7.705 15.825 3.737 1.00 82.56 91 HIS A O 1
ATOM 696 N N . LEU A 1 92 ? -5.770 15.745 2.609 1.00 78.88 92 LEU A N 1
ATOM 697 C CA . LEU A 1 92 ? -4.977 16.367 3.671 1.00 78.88 92 LEU A CA 1
ATOM 698 C C . LEU A 1 92 ? -5.433 17.793 3.985 1.00 78.88 92 LEU A C 1
ATOM 700 O O . LEU A 1 92 ? -5.485 18.166 5.153 1.00 78.88 92 LEU A O 1
ATOM 704 N N . ASN A 1 93 ? -5.811 18.566 2.966 1.00 81.38 93 ASN A N 1
ATOM 705 C CA . ASN A 1 93 ? -6.324 19.924 3.144 1.00 81.38 93 ASN A CA 1
ATOM 706 C C . ASN A 1 93 ? -7.689 19.968 3.846 1.00 81.38 93 ASN A C 1
ATOM 708 O O . ASN A 1 93 ? -8.029 20.986 4.445 1.00 81.38 93 ASN A O 1
ATOM 712 N N . TRP A 1 94 ? -8.479 18.894 3.763 1.00 80.38 94 TRP A N 1
ATOM 713 C CA . TRP A 1 94 ? -9.775 18.789 4.440 1.00 80.38 94 TRP A CA 1
ATOM 714 C C . TRP A 1 94 ? -9.665 18.359 5.904 1.00 80.38 94 TRP A C 1
ATOM 716 O O . TRP A 1 94 ? -10.622 18.521 6.661 1.00 80.38 94 TRP A O 1
ATOM 726 N N . LEU A 1 95 ? -8.520 17.819 6.326 1.00 76.44 95 LEU A N 1
ATOM 727 C CA . LEU A 1 95 ? -8.334 17.411 7.712 1.00 76.44 95 LEU A CA 1
ATOM 728 C C . LEU A 1 95 ? -8.145 18.637 8.621 1.00 76.44 95 LEU A C 1
ATOM 730 O O . LEU A 1 95 ? -7.437 19.580 8.256 1.00 76.44 95 LEU A O 1
ATOM 734 N N . PRO A 1 96 ? -8.717 18.626 9.840 1.00 74.12 96 PRO A N 1
ATOM 735 C CA . PRO A 1 96 ? -8.418 19.644 10.836 1.00 74.12 96 PRO A CA 1
ATOM 736 C C . PRO A 1 96 ? -6.908 19.723 11.076 1.00 74.12 96 PRO A C 1
ATOM 738 O O . PRO A 1 96 ? -6.253 18.697 11.244 1.00 74.12 96 PRO A O 1
ATOM 741 N N . LYS A 1 97 ? -6.351 20.937 11.170 1.00 68.44 97 LYS A N 1
ATOM 742 C CA . LYS A 1 97 ? -4.910 21.153 11.430 1.00 68.44 97 LYS A CA 1
ATOM 743 C C . LYS A 1 97 ? -4.418 20.503 12.734 1.00 68.44 97 LYS A C 1
ATOM 745 O O . LYS A 1 97 ? -3.224 20.289 12.897 1.00 68.44 97 LYS A O 1
ATOM 750 N N . SER A 1 98 ? -5.334 20.198 13.656 1.00 61.84 98 SER A N 1
ATOM 751 C CA . SER A 1 98 ? -5.079 19.470 14.902 1.00 61.84 98 SER A CA 1
ATOM 752 C C . SER A 1 98 ? -4.877 17.963 14.714 1.00 61.84 98 SER A C 1
ATOM 754 O O . SER A 1 98 ? -4.355 17.315 15.621 1.00 61.84 98 SER A O 1
ATOM 756 N N . VAL A 1 99 ? -5.254 17.394 13.560 1.00 60.84 99 VAL A N 1
ATOM 757 C CA . VAL A 1 99 ? -4.959 16.004 13.188 1.00 60.84 99 VAL A CA 1
ATOM 758 C C . VAL A 1 99 ? -3.482 15.936 12.827 1.00 60.84 99 VAL A C 1
ATOM 760 O O . VAL A 1 99 ? -3.067 15.999 11.670 1.00 60.84 99 VAL A O 1
ATOM 763 N N . ASN A 1 100 ? -2.672 15.876 13.877 1.00 52.69 100 ASN A N 1
ATOM 764 C CA . ASN A 1 100 ? -1.231 15.887 13.791 1.00 52.69 100 ASN A CA 1
ATOM 765 C C . ASN A 1 100 ? -0.769 14.518 13.277 1.00 52.69 100 ASN A C 1
ATOM 767 O O . ASN A 1 100 ? -0.451 13.611 14.040 1.00 52.69 100 ASN A O 1
ATOM 771 N N . LEU A 1 101 ? -0.689 14.375 11.955 1.00 58.31 101 LEU A N 1
ATOM 772 C CA . LEU A 1 101 ? 0.023 13.272 11.302 1.00 58.31 101 LEU A CA 1
ATOM 773 C C . LEU A 1 101 ? 1.544 13.341 11.569 1.00 58.31 101 LEU A C 1
ATOM 775 O O . LEU A 1 101 ? 2.293 12.544 11.022 1.00 58.31 101 LEU A O 1
ATOM 779 N N . ALA A 1 102 ? 2.011 14.253 12.434 1.00 42.94 102 ALA A N 1
ATOM 780 C CA . ALA A 1 102 ? 3.395 14.421 12.871 1.00 42.94 102 ALA A CA 1
ATOM 781 C C . ALA A 1 102 ? 4.034 13.171 13.506 1.00 42.94 102 ALA A C 1
ATOM 783 O O . ALA A 1 102 ? 5.258 13.086 13.544 1.00 42.94 102 ALA A O 1
ATOM 784 N N . ALA A 1 103 ? 3.258 12.163 13.924 1.00 44.19 103 ALA A N 1
ATOM 785 C CA . ALA A 1 103 ? 3.806 10.848 14.283 1.00 44.19 103 ALA A CA 1
ATOM 786 C C . ALA A 1 103 ? 4.363 10.063 13.067 1.00 44.19 103 ALA A C 1
ATOM 788 O O . ALA A 1 103 ? 5.092 9.091 13.242 1.00 44.19 103 ALA A O 1
ATOM 789 N N . ALA A 1 104 ? 4.077 10.502 11.833 1.00 46.19 104 ALA A N 1
ATOM 790 C CA . ALA A 1 104 ? 4.623 9.960 10.586 1.00 46.19 104 ALA A CA 1
ATOM 791 C C . ALA A 1 104 ? 6.061 10.426 10.278 1.00 46.19 104 ALA A C 1
ATOM 793 O O . ALA A 1 104 ? 6.663 9.935 9.327 1.00 46.19 104 ALA A O 1
ATOM 794 N N . ASN A 1 105 ? 6.621 11.355 11.064 1.00 41.00 105 ASN A N 1
ATOM 795 C CA . ASN A 1 105 ? 7.931 11.971 10.805 1.00 41.00 105 ASN A CA 1
ATOM 796 C C . ASN A 1 105 ? 9.143 11.073 11.127 1.00 41.00 105 ASN A C 1
ATOM 798 O O . ASN A 1 105 ? 10.274 11.509 10.937 1.00 41.00 105 ASN A O 1
ATOM 802 N N . ALA A 1 106 ? 8.938 9.841 11.606 1.00 45.00 106 ALA A N 1
ATOM 803 C CA . ALA A 1 106 ? 10.029 8.938 11.989 1.00 45.00 106 ALA A CA 1
ATOM 804 C C . ALA A 1 106 ? 10.314 7.804 10.983 1.00 45.00 106 ALA A C 1
ATOM 806 O O . ALA A 1 106 ? 11.332 7.130 11.113 1.00 45.00 106 ALA A O 1
ATOM 807 N N . ALA A 1 107 ? 9.456 7.580 9.983 1.00 44.81 107 ALA A N 1
ATOM 808 C CA . ALA A 1 107 ? 9.647 6.516 8.997 1.00 44.81 107 ALA A CA 1
ATOM 809 C C . ALA A 1 107 ? 9.957 7.115 7.623 1.00 44.81 107 ALA A C 1
ATOM 811 O O . ALA A 1 107 ? 9.376 8.123 7.232 1.00 44.81 107 ALA A O 1
ATOM 812 N N . GLN A 1 108 ? 10.846 6.469 6.872 1.00 50.12 108 GLN A N 1
ATOM 813 C CA . GLN A 1 108 ? 11.362 6.857 5.550 1.00 50.12 108 GLN A CA 1
ATOM 814 C C . GLN A 1 108 ? 10.292 6.990 4.429 1.00 50.12 108 GLN A C 1
ATOM 816 O O . GLN A 1 108 ? 10.626 7.031 3.250 1.00 50.12 108 GLN A O 1
ATOM 821 N N . SER A 1 109 ? 8.999 7.086 4.758 1.00 60.84 109 SER A N 1
ATOM 822 C CA . SER A 1 109 ? 7.876 7.088 3.816 1.00 60.84 109 SER A CA 1
ATOM 823 C C . SER A 1 109 ? 6.673 7.889 4.305 1.00 60.84 109 SER A C 1
ATOM 825 O O . SER A 1 109 ? 5.562 7.370 4.451 1.00 60.84 109 SER A O 1
ATOM 827 N N . GLN A 1 110 ? 6.857 9.198 4.489 1.00 75.88 110 GLN A N 1
ATOM 828 C CA . GLN A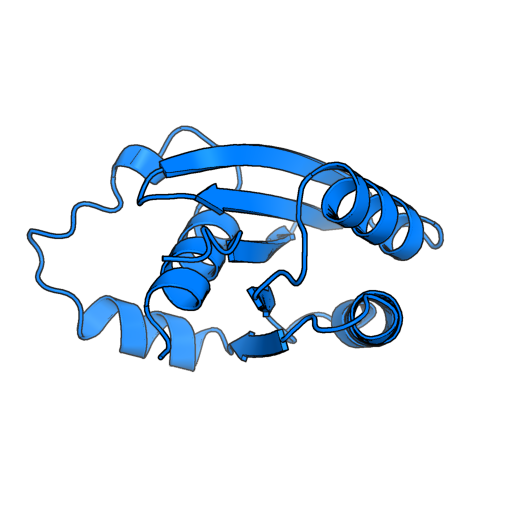 1 110 ? 5.769 10.106 4.866 1.00 75.88 110 GLN A CA 1
ATOM 829 C C . GLN A 1 110 ? 4.499 9.856 4.028 1.00 75.88 110 GLN A C 1
ATOM 831 O O . GLN A 1 110 ? 3.408 9.781 4.577 1.00 75.88 110 GLN A O 1
ATOM 836 N N . ARG A 1 111 ? 4.621 9.608 2.715 1.00 84.69 111 ARG A N 1
ATOM 837 C CA . ARG A 1 111 ? 3.460 9.352 1.850 1.00 84.69 111 ARG A CA 1
ATOM 838 C C . ARG A 1 111 ? 2.754 8.017 2.117 1.00 84.69 111 ARG A C 1
ATOM 840 O O . ARG A 1 111 ? 1.529 8.010 2.136 1.00 84.69 111 ARG A O 1
ATOM 847 N N . ALA A 1 112 ? 3.471 6.919 2.361 1.00 89.69 112 ALA A N 1
ATOM 848 C CA . ALA A 1 112 ? 2.841 5.624 2.646 1.00 89.69 112 ALA A CA 1
ATOM 849 C C . ALA A 1 112 ? 2.049 5.663 3.963 1.00 89.69 112 ALA A C 1
ATOM 851 O O . ALA A 1 112 ? 0.932 5.155 4.025 1.00 89.69 112 ALA A O 1
ATOM 852 N N . VAL A 1 113 ? 2.563 6.358 4.985 1.00 88.31 113 VAL A N 1
ATOM 853 C CA . VAL A 1 113 ? 1.823 6.580 6.240 1.00 88.31 113 VAL A CA 1
ATOM 854 C C . VAL A 1 113 ? 0.545 7.384 5.993 1.00 88.31 113 VAL A C 1
ATOM 856 O O . VAL A 1 113 ? -0.523 7.028 6.491 1.00 88.31 113 VAL A O 1
ATOM 859 N N . LEU A 1 114 ? 0.629 8.445 5.186 1.00 87.94 114 LEU A N 1
ATOM 860 C CA . LEU A 1 114 ? -0.539 9.255 4.838 1.00 87.94 114 LEU A CA 1
ATOM 861 C C . LEU A 1 114 ? -1.587 8.438 4.071 1.00 87.94 114 LEU A C 1
ATOM 863 O O . LEU A 1 114 ? -2.773 8.566 4.361 1.00 87.94 114 LEU A O 1
ATOM 867 N N . LEU A 1 115 ? -1.166 7.570 3.146 1.00 91.69 115 LEU A N 1
ATOM 868 C CA . LEU A 1 115 ? -2.064 6.658 2.431 1.00 91.69 115 LEU A CA 1
ATOM 869 C C . LEU A 1 115 ? -2.747 5.667 3.385 1.00 91.69 115 LEU A C 1
ATOM 871 O O . LEU A 1 115 ? -3.953 5.458 3.269 1.00 91.69 115 LEU A O 1
ATOM 875 N N . ALA A 1 116 ? -2.022 5.118 4.364 1.00 91.69 116 ALA A N 1
ATOM 876 C CA . ALA A 1 116 ? -2.595 4.212 5.361 1.00 91.69 116 ALA A CA 1
ATOM 877 C C . ALA A 1 116 ? -3.643 4.923 6.240 1.00 91.69 116 ALA A C 1
ATOM 879 O O . ALA A 1 116 ? -4.738 4.407 6.455 1.00 91.69 116 ALA A O 1
ATOM 880 N N . GLY A 1 117 ? -3.356 6.158 6.664 1.00 88.81 117 GLY A N 1
ATOM 881 C CA . GLY A 1 117 ? -4.326 6.997 7.374 1.00 88.81 117 GLY A CA 1
ATOM 882 C C . GLY A 1 117 ? -5.531 7.404 6.512 1.00 88.81 117 GLY A C 1
ATOM 883 O O . GLY A 1 117 ? -6.637 7.543 7.029 1.00 88.81 117 GLY A O 1
ATOM 884 N N . CYS A 1 118 ? -5.353 7.566 5.195 1.00 89.19 118 CYS A N 1
ATOM 885 C CA . CYS A 1 118 ? -6.473 7.770 4.270 1.00 89.19 118 CYS A CA 1
ATOM 886 C C . CYS A 1 118 ? -7.364 6.526 4.204 1.00 89.19 118 CYS A C 1
ATOM 888 O O . CYS A 1 118 ? -8.583 6.658 4.285 1.00 89.19 118 CYS A O 1
ATOM 890 N N . ALA A 1 119 ? -6.767 5.333 4.100 1.00 91.25 119 ALA A N 1
ATOM 891 C CA . ALA A 1 119 ? -7.508 4.074 4.113 1.00 91.25 119 ALA A CA 1
ATOM 892 C C . ALA A 1 119 ? -8.371 3.938 5.380 1.00 91.25 119 ALA A C 1
ATOM 894 O O . ALA A 1 119 ? -9.527 3.547 5.275 1.00 91.25 119 ALA A O 1
ATOM 895 N N . GLU A 1 120 ? -7.863 4.329 6.552 1.00 90.12 120 GLU A N 1
ATOM 896 C CA . GLU A 1 120 ? -8.634 4.314 7.807 1.00 90.12 120 GLU A CA 1
ATOM 897 C C . GLU A 1 120 ? -9.879 5.213 7.779 1.00 90.12 120 GLU A C 1
ATOM 899 O O . GLU A 1 120 ? -10.904 4.877 8.370 1.00 90.12 120 GLU A O 1
ATOM 904 N N . ARG A 1 121 ? -9.811 6.354 7.088 1.00 85.25 121 ARG A N 1
ATOM 905 C CA . ARG A 1 121 ? -10.854 7.393 7.136 1.00 85.25 121 ARG A CA 1
ATOM 906 C C . ARG A 1 121 ? -11.870 7.329 6.007 1.00 85.25 121 ARG A C 1
ATOM 908 O O . ARG A 1 121 ? -12.911 7.974 6.102 1.00 85.25 121 ARG A O 1
ATOM 915 N N . MET A 1 122 ? -11.563 6.624 4.925 1.00 78.62 122 MET A N 1
ATOM 916 C CA . MET A 1 122 ? -12.502 6.430 3.825 1.00 78.62 122 MET A CA 1
ATOM 917 C C . MET A 1 122 ? -13.527 5.378 4.251 1.00 78.62 122 MET A C 1
ATOM 919 O O . MET A 1 122 ? -13.168 4.211 4.386 1.00 78.62 122 MET A O 1
ATOM 923 N N . ILE A 1 123 ? -14.766 5.804 4.512 1.00 64.56 123 ILE A N 1
ATOM 924 C CA . ILE A 1 123 ? -15.904 4.946 4.886 1.00 64.56 123 ILE A CA 1
ATOM 925 C C . ILE A 1 123 ? -16.619 4.482 3.625 1.00 64.56 123 ILE A C 1
ATOM 927 O O . ILE A 1 123 ? -16.942 5.359 2.792 1.00 64.56 123 ILE A O 1
#

Foldseek 3Di:
DPFFWFWFWEADPQQKIKIFIDTPLDTPDIDIHHNDPCRLVVNLVVDVVPGQLHAYEYAPPDPCVVVSVVSQVPRPNHHYHHAHPVNLVVVVVPDDPVSPPVNLVPDPCSRRSSRRVVSVPDD

Radius of gyration: 13.34 Å; chains: 1; bounding box: 31×34×30 Å

pLDDT: mean 84.19, std 13.91, range [41.0, 96.25]